Protein AF-A0A2N1F6W7-F1 (afdb_monomer_lite)

Structure (mmCIF, N/CA/C/O backbone):
data_AF-A0A2N1F6W7-F1
#
_entry.id   AF-A0A2N1F6W7-F1
#
loop_
_atom_site.group_PDB
_atom_site.id
_atom_site.type_symbol
_atom_site.label_atom_id
_atom_site.label_alt_id
_atom_site.label_comp_id
_atom_site.label_asym_id
_atom_site.label_entity_id
_atom_site.label_seq_id
_atom_site.pdbx_PDB_ins_code
_atom_site.Cartn_x
_atom_site.Cartn_y
_atom_site.Cartn_z
_atom_site.occupancy
_atom_site.B_iso_or_equiv
_atom_site.auth_seq_id
_atom_site.auth_comp_id
_atom_site.auth_asym_id
_atom_site.auth_atom_id
_atom_site.pdbx_PDB_model_num
ATOM 1 N N . MET A 1 1 ? -36.796 -20.825 36.342 1.00 57.72 1 MET A N 1
ATOM 2 C CA . MET A 1 1 ? -35.312 -20.814 36.400 1.00 57.72 1 MET A CA 1
ATOM 3 C C . MET A 1 1 ? -34.642 -20.785 35.019 1.00 57.72 1 MET A C 1
ATOM 5 O O . MET A 1 1 ? -33.608 -20.147 34.885 1.00 57.72 1 MET A O 1
ATOM 9 N N . PHE A 1 2 ? -35.225 -21.405 33.981 1.00 59.34 2 PHE A N 1
ATOM 10 C CA . PHE A 1 2 ? -34.679 -21.396 32.610 1.00 59.34 2 PHE A CA 1
ATOM 11 C C . PHE A 1 2 ? -34.710 -20.021 31.913 1.00 59.34 2 PHE A C 1
ATOM 13 O O . PHE A 1 2 ? -33.737 -19.625 31.280 1.00 59.34 2 PHE A O 1
ATOM 20 N N . THR A 1 3 ? -35.787 -19.253 32.082 1.00 67.44 3 THR A N 1
ATOM 21 C CA . THR A 1 3 ? -35.985 -17.942 31.437 1.00 67.44 3 THR A CA 1
ATOM 22 C C . THR A 1 3 ? -34.997 -16.871 31.902 1.00 67.44 3 THR A C 1
ATOM 24 O O . THR A 1 3 ? -34.453 -16.141 31.079 1.00 67.44 3 THR A O 1
ATOM 27 N N . ALA A 1 4 ? -34.680 -16.820 33.199 1.00 68.31 4 ALA A N 1
ATOM 28 C CA . ALA A 1 4 ? -33.698 -15.874 33.736 1.00 68.31 4 ALA A CA 1
ATOM 29 C C . ALA A 1 4 ? -32.280 -16.121 33.184 1.00 68.31 4 ALA A C 1
ATOM 31 O O . ALA A 1 4 ? -31.557 -15.179 32.868 1.00 68.31 4 ALA A O 1
ATOM 32 N N . LYS A 1 5 ? -31.902 -17.394 33.003 1.00 72.00 5 LYS A N 1
ATOM 33 C CA . LYS A 1 5 ? -30.584 -17.796 32.489 1.00 72.00 5 LYS A CA 1
ATOM 34 C C . LYS A 1 5 ? -30.396 -17.417 31.014 1.00 72.00 5 LYS A C 1
ATOM 36 O O . LYS A 1 5 ? -29.315 -16.984 30.627 1.00 72.00 5 LYS A O 1
ATOM 41 N N . VAL A 1 6 ? -31.459 -17.508 30.211 1.00 74.31 6 VAL A N 1
ATOM 42 C CA . VAL A 1 6 ? -31.459 -17.072 28.803 1.00 74.31 6 VAL A CA 1
ATOM 43 C C . VAL A 1 6 ? -31.331 -15.550 28.688 1.00 74.31 6 VAL A C 1
ATOM 45 O O . VAL A 1 6 ? -30.515 -15.064 27.909 1.00 74.31 6 VAL A O 1
ATOM 48 N N . ILE A 1 7 ? -32.073 -14.791 29.501 1.00 76.44 7 ILE A N 1
ATOM 49 C CA . ILE A 1 7 ? -32.025 -13.318 29.491 1.00 76.44 7 ILE A CA 1
ATOM 50 C C . ILE A 1 7 ? -30.625 -12.807 29.865 1.00 76.44 7 ILE A C 1
ATOM 52 O O . ILE A 1 7 ? -30.091 -11.930 29.187 1.00 76.44 7 ILE A O 1
ATOM 56 N N . ILE A 1 8 ? -29.997 -13.392 30.890 1.00 77.00 8 ILE A N 1
ATOM 57 C CA . ILE A 1 8 ? -28.626 -13.046 31.302 1.00 77.00 8 ILE A CA 1
ATOM 58 C C . ILE A 1 8 ? -27.628 -13.278 30.156 1.00 77.00 8 ILE A C 1
ATOM 60 O O . ILE A 1 8 ? -26.826 -12.393 29.862 1.00 77.00 8 ILE A O 1
ATOM 64 N N . ASN A 1 9 ? -27.711 -14.415 29.458 1.00 70.62 9 ASN A N 1
ATOM 65 C CA . ASN A 1 9 ? -26.825 -14.716 28.328 1.00 70.62 9 ASN A CA 1
ATOM 66 C C . ASN A 1 9 ? -26.990 -13.727 27.160 1.00 70.62 9 ASN A C 1
ATOM 68 O O . ASN A 1 9 ? -25.993 -13.294 26.584 1.00 70.62 9 ASN A O 1
ATOM 72 N N . ILE A 1 10 ? -28.218 -13.298 26.849 1.00 72.50 10 ILE A N 1
ATOM 73 C CA . ILE A 1 10 ? -28.477 -12.286 25.807 1.00 72.50 10 ILE A CA 1
ATOM 74 C C . ILE A 1 10 ? -27.874 -10.925 26.190 1.00 72.50 10 ILE A C 1
ATOM 76 O O . ILE A 1 10 ? -27.288 -10.245 25.345 1.00 72.50 10 ILE A O 1
ATOM 80 N N . ILE A 1 11 ? -27.989 -10.520 27.459 1.00 72.00 11 ILE A N 1
ATOM 81 C CA . ILE A 1 11 ? -27.426 -9.254 27.953 1.00 72.00 11 ILE A CA 1
ATOM 82 C C . ILE A 1 11 ? -25.891 -9.277 27.888 1.00 72.00 11 ILE A C 1
ATOM 84 O O . ILE A 1 11 ? -25.287 -8.292 27.466 1.00 72.00 11 ILE A O 1
ATOM 88 N N . ILE A 1 12 ? -25.255 -10.393 28.254 1.00 69.94 12 ILE A N 1
ATOM 89 C CA . ILE A 1 12 ? -23.794 -10.555 28.183 1.00 69.94 12 ILE A CA 1
ATOM 90 C C . ILE A 1 12 ? -23.310 -10.491 26.727 1.00 69.94 12 ILE A C 1
ATOM 92 O O . ILE A 1 12 ? -22.393 -9.727 26.426 1.00 69.94 12 ILE A O 1
ATOM 96 N N . MET A 1 13 ? -23.960 -11.216 25.811 1.00 68.50 13 MET A N 1
ATOM 97 C CA . MET A 1 13 ? -23.569 -11.254 24.394 1.00 68.50 13 MET A CA 1
ATOM 98 C C . MET A 1 13 ? -23.812 -9.935 23.644 1.00 68.50 13 MET A C 1
ATOM 100 O O . MET A 1 13 ? -23.131 -9.649 22.665 1.00 68.50 13 MET A O 1
ATOM 104 N N . LYS A 1 14 ? -24.747 -9.089 24.096 1.00 61.25 14 LYS A N 1
ATOM 105 C CA . LYS A 1 14 ? -24.907 -7.728 23.551 1.00 61.25 14 LYS A CA 1
ATOM 106 C C . LYS A 1 14 ? -23.757 -6.800 23.950 1.00 61.25 14 LYS A C 1
ATOM 108 O O . LYS A 1 14 ? -23.381 -5.938 23.160 1.00 61.25 14 LYS A O 1
ATOM 113 N N . LYS A 1 15 ? -23.184 -6.967 25.148 1.00 59.53 15 LYS A N 1
ATOM 114 C CA . LYS A 1 15 ? -22.080 -6.119 25.632 1.00 59.53 15 LYS A CA 1
ATOM 115 C C . LYS A 1 15 ? -20.778 -6.336 24.862 1.00 59.53 15 LYS A C 1
ATOM 117 O O . LYS A 1 15 ? -20.004 -5.396 24.730 1.00 59.53 15 LYS A O 1
ATOM 122 N N . THR A 1 16 ? -20.543 -7.532 24.327 1.00 60.47 16 THR A N 1
ATOM 123 C CA . THR A 1 16 ? -19.319 -7.848 23.575 1.00 60.47 16 THR A CA 1
ATOM 124 C C . THR A 1 16 ? -19.278 -7.230 22.174 1.00 60.47 16 THR A C 1
ATOM 126 O O . THR A 1 16 ? -18.188 -6.990 21.669 1.00 60.47 16 THR A O 1
ATOM 129 N N . ILE A 1 17 ? -20.424 -6.901 21.563 1.00 61.09 17 ILE A N 1
ATOM 130 C CA . ILE A 1 17 ? -20.488 -6.298 20.212 1.00 61.09 17 ILE A CA 1
ATOM 131 C C . ILE A 1 17 ? -20.295 -4.768 20.247 1.00 61.09 17 IL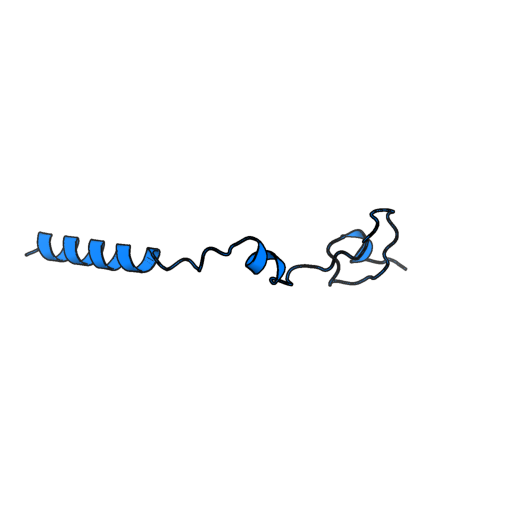E A C 1
ATOM 133 O O . ILE A 1 17 ? -19.925 -4.160 19.249 1.00 61.09 17 ILE A O 1
ATOM 137 N N . LEU A 1 18 ? -20.486 -4.123 21.402 1.00 58.50 18 LEU A N 1
ATOM 138 C CA . LEU A 1 18 ? -20.393 -2.661 21.546 1.00 58.50 18 LEU A CA 1
ATOM 139 C C . LEU A 1 18 ? -18.962 -2.093 21.439 1.00 58.50 18 LEU A C 1
ATOM 141 O O . LEU A 1 18 ? -18.806 -0.878 21.430 1.00 58.50 18 LEU A O 1
ATOM 145 N N . ASN A 1 19 ? -17.937 -2.945 21.324 1.00 64.69 19 ASN A N 1
ATOM 146 C CA . ASN A 1 19 ? -16.523 -2.546 21.309 1.00 64.69 19 ASN A CA 1
ATOM 147 C C . ASN A 1 19 ? -15.818 -2.794 19.959 1.00 64.69 19 ASN A C 1
ATOM 149 O O . ASN A 1 19 ? -14.607 -3.018 19.932 1.00 64.69 19 ASN A O 1
ATOM 153 N N . PHE A 1 20 ? -16.532 -2.767 18.828 1.00 67.56 20 PHE A N 1
ATOM 154 C CA . PHE A 1 20 ? -15.894 -2.796 17.503 1.00 67.56 20 PHE A CA 1
ATOM 155 C C . PHE A 1 20 ? -15.263 -1.437 17.157 1.00 67.56 20 PHE A C 1
ATOM 157 O O . PHE A 1 20 ? -15.796 -0.669 16.364 1.00 67.56 20 PHE A O 1
ATOM 164 N N . GLY A 1 21 ? -14.098 -1.169 17.750 1.00 73.81 21 GLY A N 1
ATOM 165 C CA . GLY A 1 21 ? -13.216 -0.060 17.385 1.00 73.81 21 GLY A CA 1
ATOM 166 C C . GLY A 1 21 ? -13.743 1.342 17.712 1.00 73.81 21 GLY A C 1
ATOM 167 O O . GLY A 1 21 ? -14.914 1.567 18.006 1.00 73.81 21 GLY A O 1
ATOM 168 N N . LYS A 1 22 ? -12.836 2.319 17.671 1.00 83.69 22 LYS A N 1
ATOM 169 C CA . LYS A 1 22 ? -13.175 3.740 17.774 1.00 83.69 22 LYS A CA 1
ATOM 170 C C . LYS A 1 22 ? -13.544 4.257 16.384 1.00 83.69 22 LYS A C 1
ATOM 172 O O . LYS A 1 22 ? -12.759 4.103 15.452 1.00 83.69 22 LYS A O 1
ATOM 177 N N . ALA A 1 23 ? -14.694 4.915 16.253 1.00 85.19 23 ALA A N 1
ATOM 178 C CA . ALA A 1 23 ? -14.993 5.697 15.057 1.00 85.19 23 ALA A CA 1
ATOM 179 C C . ALA A 1 23 ? -14.015 6.880 14.979 1.00 85.19 23 ALA A C 1
ATOM 181 O O . ALA A 1 23 ? -13.971 7.712 15.885 1.00 85.19 23 ALA A O 1
ATOM 182 N N . LEU A 1 24 ? -13.207 6.921 13.921 1.00 86.81 24 LEU A N 1
ATOM 183 C CA . LEU A 1 24 ? -12.221 7.977 13.708 1.00 86.81 24 LEU A CA 1
ATOM 184 C C . LEU A 1 24 ? 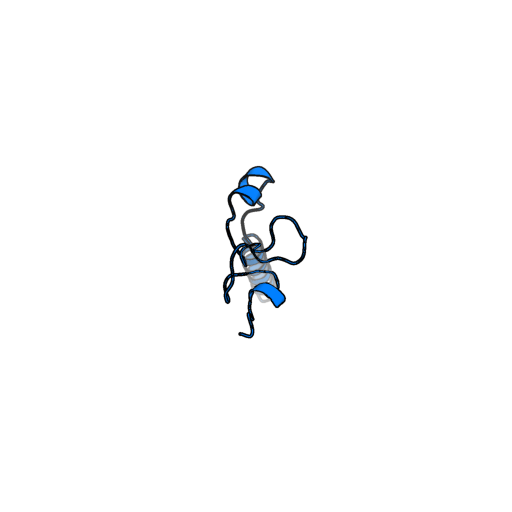-12.842 9.133 12.935 1.00 86.81 24 LEU A C 1
ATOM 186 O O . LEU A 1 24 ? -13.563 8.921 11.958 1.00 86.81 24 LEU A O 1
ATOM 190 N N . ASN A 1 25 ? -12.534 10.357 13.350 1.00 91.44 25 ASN A N 1
ATOM 191 C CA . ASN A 1 25 ? -12.875 11.541 12.571 1.00 91.44 25 ASN A CA 1
ATOM 192 C C . ASN A 1 25 ? -11.901 11.725 11.385 1.00 91.44 25 ASN A C 1
ATOM 194 O O . ASN A 1 25 ? -10.871 11.057 11.292 1.00 91.44 25 ASN A O 1
ATOM 198 N N . LYS A 1 26 ? -12.210 12.656 10.472 1.00 87.50 26 LYS A N 1
ATOM 199 C CA . LYS A 1 26 ? -11.412 12.880 9.251 1.00 87.50 26 LYS A CA 1
ATOM 200 C C . LYS A 1 26 ? -9.947 13.244 9.536 1.00 87.50 26 LYS A C 1
ATOM 202 O O . LYS A 1 26 ? -9.074 12.817 8.790 1.00 87.50 26 LYS A O 1
ATOM 207 N N . ALA A 1 27 ? -9.671 14.000 10.599 1.00 90.31 27 ALA A N 1
ATOM 208 C CA . ALA A 1 27 ? -8.303 14.360 10.976 1.00 90.31 27 ALA A CA 1
ATOM 209 C C . ALA A 1 27 ? -7.523 13.144 11.502 1.00 90.31 27 ALA A C 1
ATOM 211 O O . ALA A 1 27 ? -6.359 12.954 11.169 1.00 90.31 27 ALA A O 1
ATOM 212 N N . GLU A 1 28 ? -8.177 12.272 12.268 1.00 89.50 28 GLU A N 1
ATOM 213 C CA . GLU A 1 28 ? -7.562 11.038 12.763 1.00 89.50 28 GLU A CA 1
ATOM 214 C C . GLU A 1 28 ? -7.308 10.039 11.632 1.00 89.50 28 GLU A C 1
ATOM 216 O O . GLU A 1 28 ? -6.260 9.397 11.605 1.00 89.50 28 GLU A O 1
ATOM 221 N N . GLN A 1 29 ? -8.214 9.954 10.655 1.00 85.69 29 GLN A N 1
ATOM 222 C CA . GLN A 1 29 ? -8.021 9.120 9.467 1.00 85.69 29 GLN A CA 1
ATOM 223 C C . GLN A 1 29 ? -6.798 9.546 8.645 1.00 85.69 29 GLN A C 1
ATOM 225 O O . GLN A 1 29 ? -6.097 8.682 8.133 1.00 85.69 29 GLN A O 1
ATOM 230 N N . GLN A 1 30 ? -6.498 10.847 8.564 1.00 83.12 30 GLN A N 1
ATOM 231 C CA . GLN A 1 30 ? -5.311 11.350 7.856 1.00 83.12 30 GLN A CA 1
ATOM 232 C C . GLN A 1 30 ? -3.992 10.904 8.497 1.00 83.12 30 GLN A C 1
ATOM 234 O O . GLN A 1 30 ? -2.993 10.780 7.801 1.00 83.12 30 GLN A O 1
ATOM 239 N N . SER A 1 31 ? -3.978 10.658 9.812 1.00 84.25 31 SER A N 1
ATOM 240 C CA . SER A 1 31 ? -2.785 10.158 10.510 1.00 84.25 31 SER A CA 1
ATOM 241 C C . SER A 1 31 ? -2.542 8.657 10.332 1.00 84.25 31 SER A C 1
ATOM 243 O O . SER A 1 31 ? -1.480 8.157 10.711 1.00 84.25 31 SER A O 1
ATOM 245 N N . ILE A 1 32 ? -3.502 7.922 9.757 1.00 82.25 32 ILE A N 1
ATOM 246 C CA . ILE A 1 32 ? -3.319 6.506 9.446 1.00 82.25 32 ILE A CA 1
ATOM 247 C C . ILE A 1 32 ? -2.459 6.400 8.189 1.00 82.25 32 ILE A C 1
ATOM 249 O O . ILE A 1 32 ? -2.950 6.425 7.064 1.00 82.25 32 ILE A O 1
ATOM 253 N N . ASN A 1 33 ? -1.160 6.227 8.405 1.00 74.12 33 ASN A N 1
ATOM 254 C CA . ASN A 1 33 ? -0.205 5.893 7.360 1.00 74.12 33 ASN A CA 1
ATOM 255 C C . ASN A 1 33 ? -0.118 4.366 7.258 1.00 74.12 33 ASN A C 1
ATOM 257 O O . ASN A 1 33 ? 0.584 3.719 8.034 1.00 74.12 33 ASN A O 1
ATOM 261 N N . GLY A 1 34 ? -0.883 3.780 6.342 1.00 73.31 34 GLY A N 1
ATOM 262 C CA . GLY A 1 34 ? -0.911 2.338 6.111 1.00 73.31 34 GLY A CA 1
ATOM 263 C C . GLY A 1 34 ? -1.294 2.005 4.673 1.00 73.31 34 GLY A C 1
ATOM 264 O O . GLY A 1 34 ? -1.674 2.879 3.901 1.00 73.31 34 GLY A O 1
ATOM 265 N N . GLY A 1 35 ? -1.199 0.725 4.317 1.00 81.62 35 GLY A N 1
ATOM 266 C CA . GLY A 1 35 ? -1.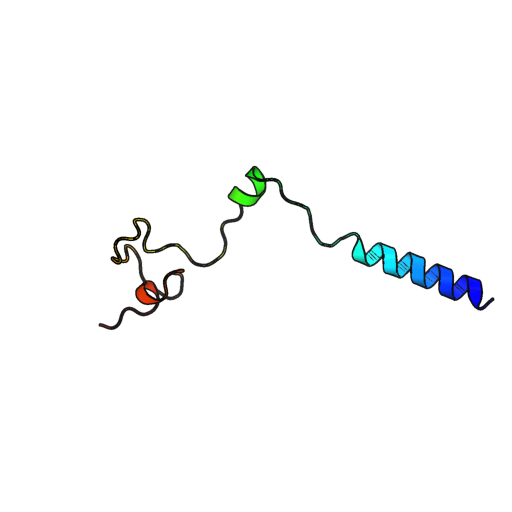369 0.284 2.934 1.00 81.62 35 GLY A CA 1
ATOM 267 C C . GLY A 1 35 ? -0.082 0.409 2.120 1.00 81.62 35 GLY A C 1
ATOM 268 O O . GLY A 1 35 ? 0.999 0.659 2.653 1.00 81.62 35 GLY A O 1
ATOM 269 N N . ARG A 1 36 ? -0.192 0.148 0.819 1.00 88.25 36 ARG A N 1
ATOM 270 C CA . ARG A 1 36 ? 0.932 0.263 -0.111 1.00 88.25 36 ARG A CA 1
ATOM 271 C C . ARG A 1 36 ? 1.139 1.737 -0.484 1.00 88.25 36 ARG A C 1
ATOM 273 O O . ARG A 1 36 ? 0.171 2.486 -0.574 1.00 88.25 36 ARG A O 1
ATOM 280 N N . LYS A 1 37 ? 2.391 2.147 -0.679 1.00 89.88 37 LYS A N 1
ATOM 281 C CA . LYS A 1 37 ? 2.782 3.506 -1.076 1.00 89.88 37 LYS A CA 1
ATOM 282 C C . LYS A 1 37 ? 2.303 3.786 -2.501 1.00 89.88 37 LYS A C 1
ATOM 284 O O . LYS A 1 37 ? 2.541 2.960 -3.369 1.00 89.88 37 LYS A O 1
ATOM 289 N N . GLN A 1 38 ? 1.705 4.946 -2.752 1.00 90.81 38 GLN A N 1
ATOM 290 C CA . GLN A 1 38 ? 1.525 5.429 -4.122 1.00 90.81 38 GLN A CA 1
ATOM 291 C C . GLN A 1 38 ? 2.903 5.802 -4.687 1.00 90.81 38 GLN A C 1
ATOM 293 O O . GLN A 1 38 ? 3.540 6.745 -4.212 1.00 90.81 38 GLN A O 1
ATOM 298 N N . CYS A 1 39 ? 3.396 4.991 -5.614 1.00 93.06 39 CYS A N 1
ATOM 299 C CA . CYS A 1 39 ? 4.716 5.109 -6.230 1.00 93.06 39 CYS A CA 1
ATOM 300 C C . CYS A 1 39 ? 4.685 5.767 -7.613 1.00 93.06 39 CYS A C 1
ATOM 302 O O . CYS A 1 39 ? 5.748 6.024 -8.166 1.00 93.06 39 CYS A O 1
ATOM 304 N N . ASP A 1 40 ? 3.486 6.020 -8.136 1.00 93.25 40 ASP A N 1
ATOM 305 C CA . ASP A 1 40 ? 3.224 6.930 -9.246 1.00 93.25 40 ASP A CA 1
ATOM 306 C C . ASP A 1 40 ? 2.339 8.062 -8.705 1.00 93.25 40 ASP A C 1
ATOM 308 O O . ASP A 1 40 ? 1.109 7.973 -8.601 1.00 93.25 40 ASP A O 1
ATOM 312 N N . SER A 1 41 ? 3.002 9.094 -8.202 1.00 91.25 41 SER A N 1
ATOM 313 C CA . SER A 1 41 ? 2.366 10.217 -7.518 1.00 91.25 41 SER A CA 1
ATOM 314 C C . SER A 1 41 ? 1.652 11.175 -8.473 1.00 91.25 41 SER A C 1
ATOM 316 O O . SER A 1 41 ? 0.716 11.862 -8.059 1.00 91.25 41 SER A O 1
ATOM 318 N N . ASN A 1 42 ? 2.068 11.210 -9.739 1.00 92.50 42 ASN A N 1
ATOM 319 C CA . ASN A 1 42 ? 1.570 12.129 -10.762 1.00 92.50 42 ASN A CA 1
ATOM 320 C C . ASN A 1 42 ? 0.602 11.457 -11.767 1.00 92.50 42 ASN A C 1
ATOM 322 O O . ASN A 1 42 ? -0.058 12.158 -12.536 1.00 92.50 42 ASN A O 1
ATOM 326 N N . HIS A 1 43 ? 0.458 10.132 -11.696 1.00 89.31 43 HIS A N 1
ATOM 327 C CA . HIS A 1 43 ? -0.353 9.276 -12.560 1.00 89.31 43 HIS A CA 1
ATOM 328 C C . HIS A 1 43 ? 0.032 9.331 -14.051 1.00 89.31 43 HIS A C 1
ATOM 330 O O . HIS A 1 43 ? -0.839 9.189 -14.915 1.00 89.31 43 HIS A O 1
ATOM 336 N N . ASP A 1 44 ? 1.311 9.540 -14.372 1.00 93.81 44 ASP A N 1
ATOM 337 C CA . ASP A 1 44 ? 1.828 9.576 -15.748 1.00 93.81 44 ASP A CA 1
ATOM 338 C C . ASP A 1 44 ? 2.284 8.198 -16.275 1.00 93.81 44 ASP A C 1
ATOM 340 O O . ASP A 1 44 ? 2.602 8.058 -17.461 1.00 93.81 44 ASP A O 1
ATOM 344 N N . GLY A 1 45 ? 2.253 7.165 -15.426 1.00 89.94 45 GLY A N 1
ATOM 345 C CA . GLY A 1 45 ? 2.700 5.811 -15.742 1.00 89.94 45 GLY A CA 1
ATOM 346 C C . GLY A 1 45 ? 4.194 5.573 -15.501 1.00 89.94 45 GLY A C 1
ATOM 347 O O . GLY A 1 45 ? 4.677 4.470 -15.773 1.00 89.94 45 GLY A O 1
ATOM 348 N N . VAL A 1 46 ? 4.930 6.562 -14.989 1.00 91.12 46 VAL A N 1
ATOM 349 C CA . VAL A 1 46 ? 6.339 6.480 -14.603 1.00 91.12 46 VAL A CA 1
ATOM 350 C C . VAL A 1 46 ? 6.438 6.358 -13.086 1.00 91.12 46 VAL A C 1
ATOM 352 O O . VAL A 1 46 ? 5.991 7.202 -12.321 1.00 91.12 46 VAL A O 1
ATOM 355 N N . CYS A 1 47 ? 7.067 5.280 -12.631 1.00 91.81 47 CYS A N 1
ATOM 356 C CA . CYS A 1 47 ? 7.218 5.018 -11.207 1.00 91.81 47 CYS A CA 1
ATOM 357 C C . CYS A 1 47 ? 8.372 5.844 -10.614 1.00 91.81 47 CYS A C 1
ATOM 359 O O . CYS A 1 47 ? 9.531 5.630 -10.977 1.00 91.81 47 CYS A O 1
ATOM 361 N N . GLU A 1 48 ? 8.092 6.731 -9.655 1.00 92.44 48 GLU A N 1
ATOM 362 C CA . GLU A 1 48 ? 9.133 7.442 -8.894 1.00 92.44 48 GLU A CA 1
ATOM 363 C C . GLU A 1 48 ? 9.825 6.546 -7.853 1.00 92.44 48 GLU A C 1
ATOM 365 O O . GLU A 1 48 ? 10.908 6.858 -7.356 1.00 92.44 48 GLU A O 1
ATOM 370 N N . ASP A 1 49 ? 9.194 5.426 -7.509 1.00 91.06 49 ASP A N 1
ATOM 371 C CA . ASP A 1 49 ? 9.712 4.383 -6.628 1.00 91.06 49 ASP A CA 1
ATOM 372 C C . ASP A 1 49 ? 9.205 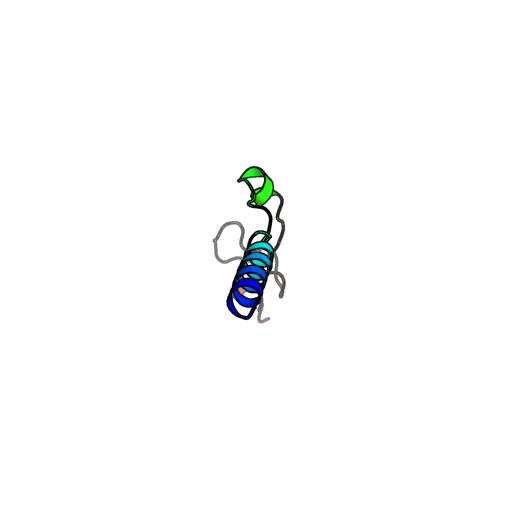3.016 -7.114 1.00 91.06 49 ASP A C 1
ATOM 374 O O . ASP A 1 49 ? 8.202 2.928 -7.818 1.00 91.06 49 ASP A O 1
ATOM 378 N N . SER A 1 50 ? 9.888 1.919 -6.800 1.00 90.56 50 SER A N 1
ATOM 379 C CA . SER A 1 50 ? 9.487 0.590 -7.272 1.00 90.56 50 SER A CA 1
ATOM 380 C C . SER A 1 50 ? 9.812 -0.511 -6.279 1.00 90.56 50 SER A C 1
ATOM 382 O O . SER A 1 50 ? 10.857 -0.519 -5.631 1.00 90.56 50 SER A O 1
ATOM 384 N N . GLY A 1 51 ? 8.908 -1.482 -6.180 1.00 89.69 51 GLY A N 1
ATOM 385 C CA . GLY A 1 51 ? 9.028 -2.624 -5.284 1.00 89.69 51 GLY A CA 1
ATOM 386 C C . GLY A 1 51 ? 7.694 -3.045 -4.684 1.00 89.69 51 GLY A C 1
ATOM 387 O O . GLY A 1 51 ? 6.668 -2.401 -4.879 1.00 89.69 51 GLY A O 1
ATOM 388 N N . ARG A 1 52 ? 7.708 -4.139 -3.909 1.00 89.50 52 ARG A N 1
ATOM 389 C CA . ARG A 1 52 ? 6.490 -4.743 -3.327 1.00 89.50 52 ARG A CA 1
ATOM 390 C C . ARG A 1 52 ? 5.706 -3.805 -2.400 1.00 89.50 52 ARG A C 1
ATOM 392 O O . ARG A 1 52 ? 4.557 -4.099 -2.076 1.00 89.50 52 ARG A O 1
ATOM 399 N N . HIS A 1 53 ? 6.314 -2.710 -1.956 1.00 89.81 53 HIS A N 1
ATOM 400 C CA . HIS A 1 53 ? 5.677 -1.685 -1.138 1.00 89.81 53 HIS A CA 1
ATOM 401 C C . HIS A 1 53 ? 4.755 -0.752 -1.932 1.00 89.81 53 HIS A C 1
ATOM 403 O O . HIS A 1 53 ? 3.969 -0.061 -1.293 1.00 89.81 53 HIS A O 1
ATOM 409 N N . CYS A 1 54 ? 4.807 -0.741 -3.267 1.00 91.62 54 CYS A N 1
ATOM 410 C CA . CYS A 1 54 ? 4.021 0.161 -4.114 1.00 91.62 54 CYS A CA 1
ATOM 411 C C . CYS A 1 54 ? 2.565 -0.286 -4.286 1.00 91.62 54 CYS A C 1
ATOM 413 O O . CYS A 1 54 ? 2.277 -1.481 -4.271 1.00 91.62 54 CYS A O 1
ATOM 415 N N . ALA A 1 55 ? 1.617 0.638 -4.426 1.00 90.94 55 ALA A N 1
ATOM 416 C CA . ALA A 1 55 ? 0.196 0.341 -4.615 1.00 90.94 55 ALA A CA 1
ATOM 417 C C . ALA A 1 55 ? -0.090 -0.086 -6.058 1.00 90.94 55 ALA A C 1
ATOM 419 O O . ALA A 1 55 ? -0.889 -0.991 -6.304 1.00 90.94 55 ALA A O 1
ATOM 420 N N . GLU A 1 56 ? 0.637 0.509 -6.995 1.00 91.38 56 GLU A N 1
ATOM 421 C CA . GLU A 1 56 ? 0.535 0.316 -8.431 1.00 91.38 56 GLU A CA 1
ATOM 422 C C . GLU A 1 56 ? 1.174 -1.012 -8.843 1.00 91.38 56 GLU A C 1
ATOM 424 O O . GLU A 1 56 ? 2.354 -1.259 -8.589 1.00 91.38 56 GLU A O 1
ATOM 429 N N . LEU A 1 57 ? 0.422 -1.898 -9.502 1.00 89.00 57 LEU A N 1
ATOM 430 C CA . LEU A 1 57 ? 0.943 -3.207 -9.924 1.00 89.00 57 LEU A CA 1
ATOM 431 C C . LEU A 1 57 ? 2.151 -3.088 -10.867 1.00 89.00 57 LEU A C 1
ATOM 433 O O . LEU A 1 57 ? 3.091 -3.868 -10.733 1.00 89.00 57 LEU A O 1
ATOM 437 N N . TYR A 1 58 ? 2.162 -2.097 -11.760 1.00 90.31 58 TYR A N 1
ATOM 438 C CA . TYR A 1 58 ? 3.283 -1.856 -12.674 1.00 90.31 58 TYR A CA 1
ATOM 439 C C . TYR A 1 58 ? 4.535 -1.330 -11.955 1.00 90.31 58 TYR A C 1
ATOM 441 O O . TYR A 1 58 ? 5.639 -1.660 -12.369 1.00 90.31 58 TYR A O 1
ATOM 449 N N . CYS A 1 59 ? 4.387 -0.628 -10.825 1.00 91.31 59 CYS A N 1
ATOM 450 C CA . CYS A 1 59 ? 5.520 -0.238 -9.975 1.00 91.31 59 CYS A CA 1
ATOM 451 C C . CYS A 1 59 ? 5.966 -1.347 -9.006 1.00 91.31 59 CYS A C 1
ATOM 453 O O . CYS A 1 59 ? 7.037 -1.269 -8.407 1.00 91.31 59 CYS A O 1
ATOM 455 N N . ASN A 1 60 ? 5.165 -2.404 -8.826 1.00 88.88 60 ASN A N 1
ATOM 456 C CA . ASN A 1 60 ? 5.532 -3.545 -7.980 1.00 88.88 60 ASN A CA 1
ATOM 457 C C . ASN A 1 60 ? 6.458 -4.538 -8.670 1.00 88.88 60 ASN A C 1
ATOM 459 O O . ASN A 1 60 ? 7.333 -5.127 -8.032 1.00 88.88 60 ASN A O 1
ATOM 463 N N . PHE A 1 61 ? 6.206 -4.764 -9.953 1.00 73.00 61 PHE A N 1
ATOM 464 C CA . PHE A 1 61 ? 6.930 -5.701 -10.786 1.00 73.00 61 PHE A CA 1
ATOM 465 C C . PHE A 1 61 ? 7.642 -4.886 -11.856 1.00 73.00 61 PHE A C 1
ATOM 467 O O . PHE A 1 61 ? 7.127 -4.806 -12.959 1.00 73.00 61 PHE A O 1
ATOM 474 N N . MET A 1 62 ? 8.788 -4.267 -11.551 1.00 60.22 62 MET A N 1
ATOM 475 C CA . MET A 1 62 ? 9.699 -3.861 -12.626 1.00 60.22 62 MET A CA 1
ATOM 476 C C . MET A 1 62 ? 10.221 -5.144 -13.289 1.00 60.22 62 MET A C 1
ATOM 478 O O . MET A 1 62 ? 10.936 -5.903 -12.622 1.00 60.22 62 MET A O 1
ATOM 482 N N . PRO A 1 63 ? 9.893 -5.437 -14.559 1.00 58.47 63 PRO A N 1
ATOM 483 C CA . PRO A 1 63 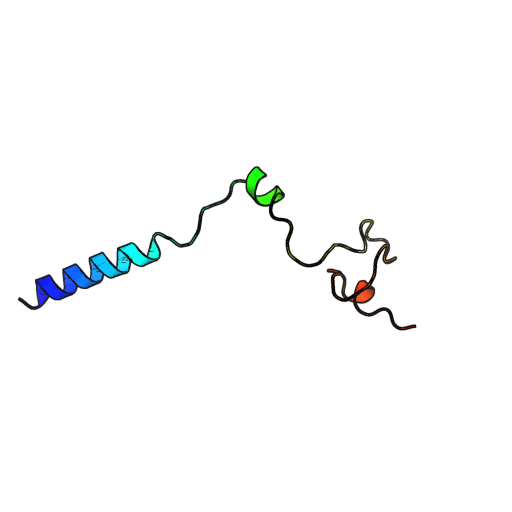? 10.694 -6.351 -15.346 1.00 58.47 63 PRO A CA 1
ATOM 484 C C . PRO A 1 63 ? 11.806 -5.514 -15.996 1.00 58.47 63 PRO A C 1
ATOM 486 O O . PRO A 1 63 ? 11.506 -4.569 -16.710 1.00 58.47 63 PRO A O 1
ATOM 489 N N . PHE A 1 64 ? 13.055 -5.834 -15.661 1.00 53.75 64 PHE A N 1
ATOM 490 C CA . PHE A 1 64 ? 14.301 -5.513 -16.379 1.00 53.75 64 PHE A CA 1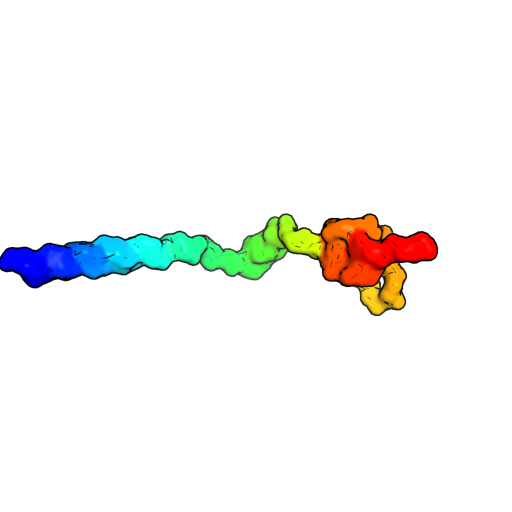
ATOM 491 C C . PHE A 1 64 ? 14.236 -4.515 -17.549 1.00 53.75 64 PHE A C 1
ATOM 493 O O . PHE A 1 64 ? 13.602 -4.847 -18.577 1.00 53.75 64 PHE A O 1
#

pLDDT: mean 79.82, std 12.11, range [53.75, 93.81]

Foldseek 3Di:
DVVVVVVVVVVVVVVVVVPPDDDDDPVRVVPPPDAADDQPPPPPLDGVAADCSHPDPCRHDDDD

Secondary structure (DSSP, 8-state):
-HHHHHHHHHHHHHHHHTTS-PPPPHHHHHT---S-B-S-SSSSS--SS-STTBSSHHHH----

Sequence (64 aa):
MFTAKVIINIIIMKKTILNFGKALNKAEQQSINGGRKQCDSNHDGVCEDSGRHCAELYCNFMPF

Radius of gyration: 23.58 Å; chains: 1; bounding box: 50×36×53 Å